Protein AF-K1S7E0-F1 (afdb_monomer_lite)

Structure (mmCIF, N/CA/C/O backbone):
data_AF-K1S7E0-F1
#
_entry.id   AF-K1S7E0-F1
#
loop_
_atom_site.group_PDB
_atom_site.id
_atom_site.type_symbol
_atom_site.label_atom_id
_atom_site.label_alt_id
_atom_site.label_comp_id
_atom_site.label_asym_id
_atom_site.label_entity_id
_atom_site.label_seq_id
_atom_site.pdbx_PDB_ins_code
_atom_site.Cartn_x
_atom_site.Cartn_y
_atom_site.Cartn_z
_atom_site.occupancy
_atom_site.B_iso_o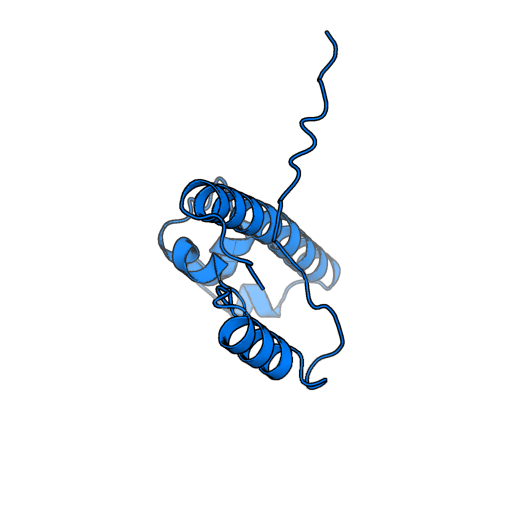r_equiv
_atom_site.auth_seq_id
_atom_site.auth_comp_id
_atom_site.auth_asym_id
_atom_site.auth_atom_id
_atom_site.pdbx_PDB_model_num
ATOM 1 N N . MET A 1 1 ? 26.955 -1.030 21.279 1.00 35.66 1 MET A N 1
ATOM 2 C CA . MET A 1 1 ? 25.746 -0.221 21.030 1.00 35.66 1 MET A CA 1
ATOM 3 C C . MET A 1 1 ? 24.668 -1.173 20.556 1.00 35.66 1 MET A C 1
ATOM 5 O O . MET A 1 1 ? 24.713 -1.609 19.414 1.00 35.66 1 MET A O 1
ATOM 9 N N . GLU A 1 2 ? 23.786 -1.600 21.455 1.00 41.00 2 GLU A N 1
ATOM 10 C CA . GLU A 1 2 ? 22.630 -2.420 21.086 1.00 41.00 2 GLU A CA 1
ATOM 11 C C . GLU A 1 2 ? 21.631 -1.544 20.330 1.00 41.00 2 GLU A C 1
ATOM 13 O O . GLU A 1 2 ? 21.032 -0.629 20.890 1.00 41.00 2 GLU A O 1
ATOM 18 N N . CYS A 1 3 ? 21.472 -1.813 19.036 1.00 39.66 3 CYS A N 1
ATOM 19 C CA . CYS A 1 3 ? 20.334 -1.332 18.268 1.00 39.66 3 CYS A CA 1
ATOM 20 C C . CYS A 1 3 ? 19.116 -2.135 18.739 1.00 39.66 3 CYS A C 1
ATOM 22 O O . CYS A 1 3 ? 18.847 -3.234 18.251 1.00 39.66 3 CYS A O 1
ATOM 24 N N . GLY A 1 4 ? 18.441 -1.638 19.777 1.00 46.78 4 GLY A N 1
ATOM 25 C CA . GLY A 1 4 ? 17.199 -2.226 20.259 1.00 46.78 4 GLY A CA 1
ATOM 26 C C . GLY A 1 4 ? 16.180 -2.234 19.125 1.00 46.78 4 GLY A C 1
ATOM 27 O O . GLY A 1 4 ? 15.751 -1.176 18.670 1.00 46.78 4 GLY A O 1
ATOM 28 N N . LYS A 1 5 ? 15.801 -3.426 18.650 1.00 50.62 5 LYS A N 1
ATOM 29 C CA . LYS A 1 5 ? 14.649 -3.596 17.760 1.00 50.62 5 LYS A CA 1
ATOM 30 C C . LYS A 1 5 ? 13.435 -2.989 18.461 1.00 50.62 5 LYS A C 1
ATOM 32 O O . LYS A 1 5 ? 12.934 -3.567 19.424 1.00 50.62 5 LYS A O 1
ATOM 37 N N . ILE A 1 6 ? 12.962 -1.838 17.993 1.00 50.41 6 ILE A N 1
ATOM 38 C CA . ILE A 1 6 ? 11.662 -1.311 18.403 1.00 50.41 6 ILE A CA 1
ATOM 39 C C . ILE A 1 6 ? 10.620 -2.282 17.846 1.00 50.41 6 ILE A C 1
ATOM 41 O O . ILE A 1 6 ? 10.315 -2.273 16.656 1.00 50.41 6 ILE A O 1
ATOM 45 N N . VAL A 1 7 ? 10.106 -3.165 18.698 1.00 54.47 7 VAL A N 1
ATOM 46 C CA . VAL A 1 7 ? 8.948 -3.995 18.366 1.00 54.47 7 VAL A CA 1
ATOM 47 C C . VAL A 1 7 ? 7.719 -3.123 18.580 1.00 54.47 7 VAL A C 1
ATOM 49 O O . VAL A 1 7 ? 7.225 -2.995 19.699 1.00 54.47 7 VAL A O 1
ATOM 52 N N . VAL A 1 8 ? 7.248 -2.479 17.513 1.00 60.41 8 VAL A N 1
ATOM 53 C CA . VAL A 1 8 ? 5.968 -1.765 17.540 1.00 60.41 8 VAL A CA 1
ATOM 54 C C . VAL A 1 8 ? 4.862 -2.814 17.661 1.00 60.41 8 VAL A C 1
ATOM 56 O O . VAL A 1 8 ? 4.652 -3.611 16.749 1.00 60.41 8 VAL A O 1
ATOM 59 N N . LYS A 1 9 ? 4.179 -2.852 18.808 1.00 68.94 9 LYS A N 1
ATOM 60 C CA . LYS A 1 9 ? 2.950 -3.632 18.981 1.00 68.94 9 LYS A CA 1
ATOM 61 C C . LYS A 1 9 ? 1.762 -2.737 18.664 1.00 68.94 9 LYS A C 1
ATOM 63 O O . LYS A 1 9 ? 1.505 -1.779 19.386 1.00 68.94 9 LYS A O 1
ATOM 68 N N . PHE A 1 10 ? 1.038 -3.073 17.607 1.00 79.50 10 PHE A N 1
ATOM 69 C CA . PHE A 1 10 ? -0.251 -2.466 17.319 1.00 79.50 10 PHE A CA 1
ATOM 70 C C . PHE A 1 10 ? -1.340 -3.214 18.089 1.00 79.50 10 PHE A C 1
ATOM 72 O O . PHE A 1 10 ? -1.641 -4.370 17.795 1.00 79.50 10 PHE A O 1
ATOM 79 N N . GLU A 1 11 ? -1.912 -2.573 19.105 1.00 81.25 11 GLU A N 1
ATOM 80 C CA . GLU A 1 11 ? -3.115 -3.084 19.757 1.00 81.25 11 GLU A CA 1
ATOM 81 C C . GLU A 1 11 ? -4.335 -2.744 18.896 1.00 81.25 11 GLU A C 1
ATOM 83 O O . GLU A 1 11 ? -4.446 -1.637 18.374 1.00 81.25 11 GLU A O 1
ATOM 88 N N . ASN A 1 12 ? -5.259 -3.698 18.758 1.00 86.81 12 ASN A N 1
ATOM 89 C CA . ASN A 1 12 ? -6.510 -3.539 18.011 1.00 86.81 12 ASN A CA 1
ATOM 90 C C . ASN A 1 12 ? -6.363 -3.284 16.497 1.00 86.81 12 ASN A C 1
ATOM 92 O O . ASN A 1 12 ? -7.324 -2.835 15.882 1.00 86.81 12 ASN A O 1
ATOM 96 N N . VAL A 1 13 ? -5.220 -3.602 15.886 1.00 89.75 13 VAL A N 1
ATOM 97 C CA . VAL A 1 13 ? -5.061 -3.636 14.421 1.00 89.75 13 VAL A CA 1
ATOM 98 C C . VAL A 1 13 ? -5.130 -5.084 13.950 1.00 89.75 13 VAL A C 1
ATOM 100 O O . VAL A 1 13 ? -4.431 -5.946 14.486 1.00 89.75 13 VAL A O 1
ATOM 103 N N . TYR A 1 14 ? -5.964 -5.359 12.953 1.00 89.25 14 TYR A N 1
ATOM 104 C CA . TYR A 1 14 ? -6.143 -6.691 12.388 1.00 89.25 14 TYR A CA 1
ATOM 105 C C . TYR A 1 14 ? -5.946 -6.644 10.876 1.00 89.25 14 TYR A C 1
ATOM 107 O O . TYR A 1 14 ? -6.414 -5.727 10.217 1.00 89.25 14 TYR A O 1
ATOM 115 N N . PHE A 1 15 ? -5.292 -7.668 10.330 1.00 89.38 15 PHE A N 1
ATOM 116 C CA . PHE A 1 15 ? -5.069 -7.811 8.893 1.00 89.38 15 PHE A CA 1
ATOM 117 C C . PHE A 1 15 ? -5.893 -8.988 8.369 1.00 89.38 15 PHE A C 1
ATOM 119 O O . PHE A 1 15 ? -5.753 -10.111 8.864 1.00 89.38 15 PHE A O 1
ATOM 126 N N . ILE A 1 16 ? -6.746 -8.746 7.371 1.00 89.94 16 ILE A N 1
ATOM 127 C CA . ILE A 1 16 ? -7.563 -9.783 6.725 1.00 89.94 16 ILE A CA 1
ATOM 128 C C . ILE A 1 16 ? -6.981 -10.107 5.348 1.00 89.94 16 ILE A C 1
ATOM 130 O O . ILE A 1 16 ? -7.231 -9.418 4.362 1.00 89.94 16 ILE A O 1
ATOM 134 N N . ASN A 1 17 ? -6.236 -11.210 5.281 1.00 89.19 17 ASN A N 1
ATOM 135 C CA . ASN A 1 17 ? -5.556 -11.660 4.067 1.00 89.19 17 ASN A CA 1
ATOM 136 C C . ASN A 1 17 ? -6.314 -12.803 3.378 1.00 89.19 17 ASN A C 1
ATOM 138 O O . ASN A 1 17 ? -7.004 -13.595 4.018 1.00 89.19 17 ASN A O 1
ATOM 142 N N . GLY A 1 18 ? -6.163 -12.913 2.058 1.00 89.06 18 GLY A N 1
ATOM 143 C CA . GLY A 1 18 ? -6.767 -13.980 1.256 1.00 89.06 18 GLY A CA 1
ATOM 144 C C . GLY A 1 18 ? -6.854 -13.615 -0.225 1.00 89.06 18 GLY A C 1
ATOM 145 O O . GLY A 1 18 ? -6.550 -12.489 -0.622 1.00 89.06 18 GLY A O 1
ATOM 146 N N . THR A 1 19 ? -7.300 -14.559 -1.050 1.00 90.06 19 THR A N 1
ATOM 147 C CA . THR A 1 19 ? -7.386 -14.379 -2.506 1.00 90.06 19 THR A CA 1
ATOM 148 C C . THR A 1 19 ? -8.389 -13.293 -2.904 1.00 90.06 19 THR A C 1
ATOM 150 O O . THR A 1 19 ? -9.303 -12.937 -2.148 1.00 90.06 19 THR A O 1
ATOM 153 N N . ALA A 1 20 ? -8.209 -12.710 -4.092 1.00 87.44 20 ALA A N 1
ATOM 154 C CA . ALA A 1 20 ? -9.173 -11.772 -4.665 1.00 87.44 20 ALA A CA 1
ATOM 155 C C . ALA A 1 20 ? -10.571 -12.413 -4.756 1.00 87.44 20 ALA A C 1
ATOM 157 O O . ALA A 1 20 ? -10.694 -13.624 -4.925 1.00 87.44 20 ALA A O 1
ATOM 158 N N . TYR A 1 21 ? -11.621 -11.600 -4.607 1.00 86.50 21 TYR A N 1
ATOM 159 C CA . TYR A 1 21 ? -13.029 -12.034 -4.654 1.00 86.50 21 TYR A CA 1
ATOM 160 C C . TYR A 1 21 ? -13.474 -13.049 -3.582 1.00 86.50 21 TYR A C 1
ATOM 162 O O . TYR A 1 21 ? -14.589 -13.553 -3.638 1.00 86.50 21 TYR A O 1
ATOM 170 N N . ALA A 1 22 ? -12.670 -13.280 -2.539 1.00 93.44 22 ALA A N 1
ATOM 171 C CA . ALA A 1 22 ? -13.033 -14.138 -1.404 1.00 93.44 22 ALA A CA 1
ATOM 172 C C . ALA A 1 22 ? -13.890 -13.444 -0.315 1.00 93.44 22 ALA A C 1
ATOM 174 O O . ALA A 1 22 ? -13.976 -13.935 0.806 1.00 93.44 22 ALA A O 1
ATOM 175 N N . GLY A 1 23 ? -14.485 -12.275 -0.593 1.00 93.06 23 GLY A N 1
ATOM 176 C CA . GLY A 1 23 ? -15.351 -11.561 0.364 1.00 93.06 23 GLY A CA 1
ATOM 177 C C . GLY A 1 23 ? -14.632 -10.795 1.487 1.00 93.06 23 GLY A C 1
ATOM 178 O O . GLY A 1 23 ? -15.266 -10.411 2.467 1.00 93.06 23 GLY A O 1
ATOM 179 N N . LYS A 1 24 ? -13.321 -10.541 1.357 1.00 93.75 24 LYS A N 1
ATOM 180 C CA . LYS A 1 24 ? -12.506 -9.843 2.376 1.00 93.75 24 LYS A CA 1
ATOM 181 C C . LYS A 1 24 ? -13.034 -8.448 2.708 1.00 93.75 24 LYS A C 1
ATOM 183 O O . LYS A 1 24 ? -13.308 -8.168 3.868 1.00 93.75 24 LYS A O 1
ATOM 188 N N . SER A 1 25 ? -13.247 -7.609 1.697 1.00 92.00 25 SER A N 1
ATOM 189 C CA . SER A 1 25 ? -13.701 -6.225 1.878 1.00 92.00 25 SER A CA 1
ATOM 190 C C . SER A 1 25 ? -15.115 -6.182 2.487 1.00 92.00 25 SER A C 1
ATOM 192 O O . SER A 1 25 ? -15.411 -5.327 3.315 1.00 92.00 25 SER A O 1
ATOM 194 N N . THR A 1 26 ? -15.971 -7.166 2.174 1.00 94.50 26 THR A N 1
ATOM 195 C CA . THR A 1 26 ? -17.269 -7.356 2.848 1.00 94.50 26 THR A CA 1
ATOM 196 C C . THR A 1 26 ? -17.095 -7.699 4.329 1.00 94.50 26 THR A C 1
ATOM 198 O O . THR A 1 26 ? -17.762 -7.109 5.173 1.00 94.50 26 THR A O 1
ATOM 201 N N . MET A 1 27 ? -16.189 -8.624 4.660 1.00 94.38 27 MET A N 1
ATOM 202 C CA . MET A 1 27 ? -15.907 -9.002 6.047 1.00 94.38 27 MET A CA 1
ATOM 203 C C . MET A 1 27 ? -15.360 -7.822 6.862 1.00 94.38 27 MET A C 1
ATOM 205 O O . MET A 1 27 ? -15.842 -7.583 7.966 1.00 94.38 27 MET A O 1
ATOM 209 N N . VAL A 1 28 ? -14.402 -7.066 6.312 1.00 94.25 28 VAL A N 1
ATOM 210 C CA . VAL A 1 28 ? -13.837 -5.857 6.940 1.00 94.25 28 VAL A CA 1
ATOM 211 C C . VAL A 1 28 ? -14.948 -4.869 7.300 1.00 94.25 28 VAL A C 1
ATOM 213 O O . VAL A 1 28 ? -15.055 -4.473 8.459 1.00 94.25 28 VAL A O 1
ATOM 216 N N . LYS A 1 29 ? -15.832 -4.545 6.345 1.00 94.50 29 LYS A N 1
ATOM 217 C CA . LYS A 1 29 ? -16.950 -3.607 6.552 1.00 94.50 29 LYS A CA 1
ATOM 218 C C . LYS A 1 29 ? -17.899 -4.069 7.655 1.00 94.50 29 LYS A C 1
ATOM 220 O O . LYS A 1 29 ? -18.166 -3.319 8.589 1.00 94.50 29 LYS A O 1
ATOM 225 N N . LEU A 1 30 ? -18.332 -5.329 7.607 1.00 95.38 30 LEU A N 1
ATOM 226 C CA . LEU A 1 30 ? -19.242 -5.888 8.612 1.00 95.38 30 LEU A CA 1
ATOM 227 C C . LEU A 1 30 ? -18.617 -5.937 10.014 1.00 95.38 30 LEU A C 1
ATOM 229 O O . LEU A 1 30 ? -19.304 -5.714 11.011 1.00 95.38 30 LEU A O 1
ATOM 233 N N . LEU A 1 31 ? -17.320 -6.237 10.118 1.00 94.38 31 LEU A N 1
ATOM 234 C CA . LEU A 1 31 ? -16.609 -6.229 11.397 1.00 94.38 31 LEU A CA 1
ATOM 235 C C . LEU A 1 31 ? -16.432 -4.804 11.935 1.00 94.38 31 LEU A C 1
ATOM 237 O O . LEU A 1 31 ? -16.600 -4.598 13.139 1.00 94.38 31 LEU A O 1
ATOM 241 N N . ALA A 1 32 ? -16.136 -3.834 11.068 1.00 93.94 32 ALA A N 1
ATOM 242 C CA . ALA A 1 32 ? -16.026 -2.431 11.447 1.00 93.94 32 ALA A CA 1
ATOM 243 C C . ALA A 1 32 ? -17.367 -1.910 11.979 1.00 93.94 32 ALA A C 1
ATOM 245 O O . ALA A 1 32 ? -17.419 -1.392 13.091 1.00 93.94 32 ALA A O 1
ATOM 246 N N . GLU A 1 33 ? -18.468 -2.161 11.268 1.00 95.12 33 GLU A N 1
ATOM 247 C CA . GLU A 1 33 ? -19.818 -1.793 11.712 1.00 95.12 33 GLU A CA 1
ATOM 248 C C . GLU A 1 33 ? -20.194 -2.457 13.045 1.00 95.12 33 GLU A C 1
ATOM 250 O O . GLU A 1 33 ? -20.654 -1.793 13.973 1.00 95.12 33 GLU A O 1
ATOM 255 N N . LYS A 1 34 ? -19.961 -3.770 13.179 1.00 95.50 34 LYS A N 1
ATOM 256 C CA . LYS A 1 34 ? -20.351 -4.537 14.372 1.00 95.50 34 LYS A CA 1
ATOM 257 C C . LYS A 1 34 ? -19.607 -4.117 15.640 1.00 95.50 34 LYS A C 1
ATOM 259 O O . LYS A 1 34 ? -20.164 -4.226 16.732 1.00 95.50 34 LYS A O 1
ATOM 264 N N . TYR A 1 35 ? -18.342 -3.720 15.518 1.00 93.00 35 TYR A N 1
ATOM 265 C CA . TYR A 1 35 ? -17.471 -3.435 16.662 1.00 93.00 35 TYR A CA 1
ATOM 266 C C . TYR A 1 35 ? -17.104 -1.953 16.810 1.00 93.00 35 TYR A C 1
ATOM 268 O O . TYR A 1 35 ? -16.185 -1.654 17.572 1.00 93.00 35 TYR A O 1
ATOM 276 N N . ASP A 1 36 ? -17.798 -1.050 16.105 1.00 91.38 36 ASP A N 1
ATOM 277 C CA . ASP A 1 36 ? -17.463 0.382 16.028 1.00 91.38 36 ASP A CA 1
ATOM 278 C C . ASP A 1 36 ? -15.978 0.615 15.660 1.00 91.38 36 ASP A C 1
ATOM 280 O O . ASP A 1 36 ? -15.271 1.455 16.225 1.00 91.38 36 ASP A O 1
ATOM 284 N N . GLY A 1 37 ? -15.486 -0.216 14.738 1.00 90.75 37 GLY A N 1
ATOM 285 C CA . GLY A 1 37 ? -14.136 -0.181 14.193 1.00 90.75 37 GLY A CA 1
ATOM 286 C C . GLY A 1 37 ? -13.999 0.763 13.000 1.00 90.75 37 GLY A C 1
ATOM 287 O O . GLY A 1 37 ? -14.968 1.325 12.498 1.00 90.75 37 GLY A O 1
ATOM 288 N N . ILE A 1 38 ? -12.764 0.932 12.543 1.00 90.81 38 ILE A N 1
ATOM 289 C CA . ILE A 1 38 ? -12.396 1.720 11.370 1.00 90.81 38 ILE A CA 1
ATOM 290 C C . ILE A 1 38 ? -11.929 0.741 10.299 1.00 90.81 38 ILE A C 1
ATOM 292 O O . ILE A 1 38 ? -10.945 0.035 10.508 1.00 90.81 38 ILE A O 1
ATOM 296 N N . ALA A 1 39 ? -12.638 0.708 9.173 1.00 92.38 39 ALA A N 1
ATOM 297 C CA . ALA A 1 39 ? -12.163 0.045 7.968 1.00 92.38 39 ALA A CA 1
ATOM 298 C C . ALA A 1 39 ? -11.121 0.946 7.293 1.00 92.38 39 ALA A C 1
ATOM 300 O O . ALA A 1 39 ? -11.423 2.093 6.957 1.00 92.38 39 ALA A O 1
ATOM 301 N N . CYS A 1 40 ? -9.901 0.444 7.118 1.00 89.06 40 CYS A N 1
ATOM 302 C CA . CYS A 1 40 ? -8.858 1.136 6.365 1.00 89.06 40 CYS A CA 1
ATOM 303 C C . CYS A 1 40 ? -9.182 1.174 4.864 1.00 89.06 40 CYS A C 1
ATOM 305 O O . CYS A 1 40 ? -8.820 2.143 4.206 1.00 89.06 40 CYS A O 1
ATOM 307 N N . GLU A 1 41 ? -9.932 0.183 4.364 1.00 86.12 41 GLU A N 1
ATOM 308 C CA . GLU A 1 41 ? -10.195 -0.060 2.935 1.00 86.12 41 GLU A CA 1
ATOM 309 C C . GLU A 1 41 ? -8.910 -0.402 2.148 1.00 86.12 41 GLU A C 1
ATOM 311 O O . GLU A 1 41 ? -7.822 -0.541 2.705 1.00 86.12 41 GLU A O 1
ATOM 316 N N . GLU A 1 42 ? -9.045 -0.643 0.845 1.00 84.88 42 GLU A N 1
ATOM 317 C CA . GLU A 1 42 ? -7.926 -1.016 -0.027 1.00 84.88 42 GLU A CA 1
ATOM 318 C C . GLU A 1 42 ? -7.061 0.210 -0.371 1.00 84.88 42 GLU A C 1
ATOM 320 O O . GLU A 1 42 ? -7.586 1.305 -0.564 1.00 84.88 42 GLU A O 1
ATOM 325 N N . ASN A 1 43 ? -5.739 0.017 -0.465 1.00 86.88 43 ASN A N 1
ATOM 326 C CA . ASN A 1 43 ? -4.752 1.035 -0.860 1.00 86.88 43 ASN A CA 1
ATOM 327 C C . ASN A 1 43 ? -4.865 2.373 -0.100 1.00 86.88 43 ASN A C 1
ATOM 329 O O . ASN A 1 43 ? -4.713 3.454 -0.666 1.00 86.88 43 ASN A O 1
ATOM 333 N N . TYR A 1 44 ? -5.125 2.336 1.206 1.00 89.44 44 TYR A N 1
ATOM 334 C CA . TYR A 1 44 ? -5.329 3.540 2.021 1.00 89.44 44 TYR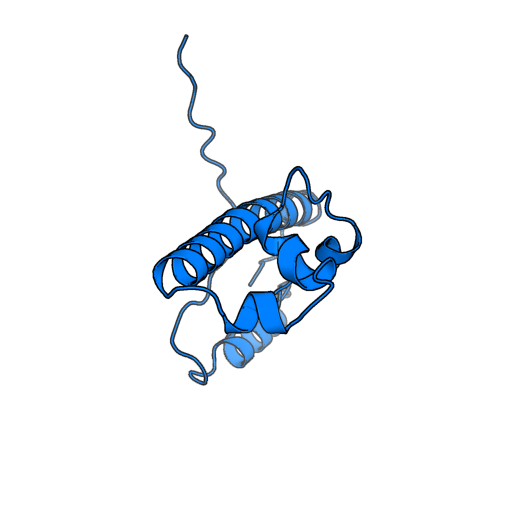 A CA 1
ATOM 335 C C . TYR A 1 44 ? -4.113 4.480 2.090 1.00 89.44 44 TYR A C 1
ATOM 337 O O . TYR A 1 44 ? -4.253 5.648 2.466 1.00 89.44 44 TYR A O 1
ATOM 345 N N . GLN A 1 45 ? -2.925 3.996 1.728 1.00 91.12 45 GLN A N 1
ATOM 346 C CA . GLN A 1 45 ? -1.712 4.787 1.539 1.00 91.12 45 GLN A CA 1
ATOM 347 C C . GLN A 1 45 ? -1.763 5.718 0.319 1.00 91.12 45 GLN A C 1
ATOM 349 O O . GLN A 1 45 ? -1.054 6.724 0.322 1.00 91.12 45 GLN A O 1
ATOM 354 N N . ASP A 1 46 ? -2.630 5.465 -0.670 1.00 90.94 46 ASP A N 1
ATOM 355 C CA . ASP A 1 46 ? -2.729 6.265 -1.903 1.00 90.94 46 ASP A CA 1
ATOM 356 C C . ASP A 1 46 ? -3.061 7.734 -1.619 1.00 90.94 46 ASP A C 1
ATOM 358 O O . ASP A 1 46 ? -2.652 8.628 -2.357 1.00 90.94 46 ASP A O 1
ATOM 362 N N . ARG A 1 47 ? -3.711 8.017 -0.482 1.00 90.00 47 ARG A N 1
ATOM 363 C CA . ARG A 1 47 ? -3.972 9.386 -0.004 1.00 90.00 47 ARG A CA 1
ATOM 364 C C . ARG A 1 47 ? -2.704 10.226 0.209 1.00 90.00 47 ARG A C 1
ATOM 366 O O . ARG A 1 47 ? -2.803 11.441 0.339 1.00 90.00 47 ARG A O 1
ATOM 373 N N . LEU A 1 48 ? -1.536 9.588 0.319 1.00 92.44 48 LEU A N 1
ATOM 374 C CA . LEU A 1 48 ? -0.240 10.249 0.478 1.00 92.44 48 LEU A CA 1
ATOM 375 C C . LEU A 1 48 ? 0.507 10.409 -0.854 1.00 92.44 48 LEU A C 1
ATOM 377 O O . LEU A 1 48 ? 1.401 11.248 -0.930 1.00 92.44 48 LEU A O 1
ATOM 381 N N . LEU A 1 49 ? 0.134 9.646 -1.891 1.00 91.56 49 LEU A N 1
ATOM 382 C CA . LEU A 1 49 ? 0.893 9.476 -3.136 1.00 91.56 49 LEU A CA 1
ATOM 383 C C . LEU A 1 49 ? 1.197 10.799 -3.850 1.00 91.56 49 LEU A C 1
ATOM 385 O O . LEU A 1 49 ? 2.303 10.995 -4.354 1.00 91.56 49 LEU A O 1
ATOM 389 N N . GLU A 1 50 ? 0.237 11.724 -3.867 1.00 92.44 50 GLU A N 1
ATOM 390 C CA . GLU A 1 50 ? 0.379 13.030 -4.523 1.00 92.44 50 GLU A CA 1
ATOM 391 C C . GLU A 1 50 ? 1.552 13.845 -3.954 1.00 92.44 50 GLU A C 1
ATOM 393 O O . GLU A 1 50 ? 2.250 14.520 -4.703 1.00 92.44 50 GLU A O 1
ATOM 398 N N . ASN A 1 51 ? 1.827 13.719 -2.652 1.00 93.81 51 ASN A N 1
ATOM 399 C CA . ASN A 1 51 ? 2.799 14.549 -1.937 1.00 93.81 51 ASN A CA 1
ATOM 400 C C . ASN A 1 51 ? 4.122 13.830 -1.616 1.00 93.81 51 ASN A C 1
ATOM 402 O O . ASN A 1 51 ? 4.958 14.389 -0.908 1.00 93.81 51 ASN A O 1
ATOM 406 N N . LEU A 1 52 ? 4.323 12.597 -2.095 1.00 95.75 52 LEU A N 1
ATOM 407 C CA . LEU A 1 52 ? 5.559 11.850 -1.839 1.00 95.75 52 LEU A CA 1
ATOM 408 C C . LEU A 1 52 ? 6.758 12.455 -2.581 1.00 95.75 52 LEU A C 1
ATOM 410 O O . LEU A 1 52 ? 6.666 12.771 -3.772 1.00 95.75 52 LEU A O 1
ATOM 414 N N . ASP A 1 53 ? 7.901 12.538 -1.900 1.00 96.06 53 ASP A N 1
ATOM 415 C CA . ASP A 1 53 ? 9.181 12.860 -2.532 1.00 96.06 53 ASP A CA 1
ATOM 416 C C . ASP A 1 53 ? 9.693 11.645 -3.319 1.00 96.06 53 ASP A C 1
ATOM 418 O O . ASP A 1 53 ? 9.938 10.577 -2.760 1.00 96.06 53 ASP A O 1
ATOM 422 N N . THR A 1 54 ? 9.905 11.820 -4.622 1.00 96.38 54 THR A N 1
ATOM 423 C CA . THR A 1 54 ? 10.439 10.792 -5.529 1.00 96.38 54 THR A CA 1
ATOM 424 C C . THR A 1 54 ? 11.844 10.333 -5.160 1.00 96.38 54 THR A C 1
ATOM 426 O O . THR A 1 54 ? 12.246 9.233 -5.528 1.00 96.38 54 THR A O 1
ATOM 429 N N . LYS A 1 55 ? 12.609 11.139 -4.418 1.00 96.69 55 LYS A N 1
ATOM 430 C CA . LYS A 1 55 ? 13.916 10.709 -3.907 1.00 96.69 55 LYS A CA 1
ATOM 431 C C . LYS A 1 55 ? 13.791 9.697 -2.773 1.00 96.69 55 LYS A C 1
ATOM 433 O O . LYS A 1 55 ? 14.678 8.861 -2.625 1.00 96.69 55 LYS A O 1
ATOM 438 N N . GLU A 1 56 ? 12.721 9.781 -1.986 1.00 96.25 56 GLU A N 1
ATOM 439 C CA . GLU A 1 56 ? 12.470 8.885 -0.855 1.00 96.25 56 GLU A CA 1
ATOM 440 C C . GLU A 1 56 ? 11.621 7.670 -1.255 1.00 96.25 56 GLU A C 1
ATOM 442 O O . GLU A 1 56 ? 11.882 6.568 -0.778 1.00 96.25 56 GLU A O 1
ATOM 447 N N . PHE A 1 57 ? 10.658 7.856 -2.166 1.00 97.25 57 PHE A N 1
ATOM 448 C CA . PHE A 1 57 ? 9.708 6.829 -2.616 1.00 97.25 57 PHE A CA 1
ATOM 449 C C . PHE A 1 57 ? 9.719 6.634 -4.145 1.00 97.25 57 PHE A C 1
ATOM 451 O O . PHE A 1 57 ? 8.684 6.794 -4.799 1.00 97.25 57 PHE A O 1
ATOM 458 N N . PRO A 1 58 ? 10.879 6.322 -4.753 1.00 97.00 58 PRO A N 1
ATOM 459 C CA . PRO A 1 58 ? 11.029 6.282 -6.207 1.00 97.00 58 PRO A CA 1
ATOM 460 C C . PRO A 1 58 ? 10.145 5.238 -6.900 1.00 97.00 58 PRO A C 1
ATOM 462 O O . PRO A 1 58 ? 9.812 5.412 -8.071 1.00 97.00 58 PRO A O 1
ATOM 465 N N . ASN A 1 59 ? 9.771 4.140 -6.230 1.00 97.25 59 ASN A N 1
ATOM 466 C CA . ASN A 1 59 ? 8.960 3.097 -6.860 1.00 97.25 59 ASN A CA 1
ATOM 467 C C . ASN A 1 59 ? 7.472 3.461 -6.868 1.00 97.25 59 ASN A C 1
ATOM 469 O O . ASN A 1 59 ? 6.810 3.265 -7.891 1.00 97.25 59 ASN A O 1
ATOM 473 N N . LEU A 1 60 ? 6.956 4.015 -5.767 1.00 95.75 60 LEU A N 1
ATOM 474 C CA . LEU A 1 60 ? 5.578 4.500 -5.678 1.00 95.75 60 LEU A CA 1
ATOM 475 C C . LEU A 1 60 ? 5.335 5.690 -6.597 1.00 95.75 60 LEU A C 1
ATOM 477 O O . LEU A 1 60 ? 4.308 5.744 -7.273 1.00 95.75 60 LEU A O 1
ATOM 481 N N . THR A 1 61 ? 6.284 6.622 -6.673 1.00 96.81 61 THR A N 1
ATOM 482 C CA . THR A 1 61 ? 6.125 7.813 -7.514 1.00 96.81 61 THR A CA 1
ATOM 483 C C . THR A 1 61 ? 6.469 7.573 -8.980 1.00 96.81 61 THR A C 1
ATOM 485 O O . THR A 1 61 ? 6.155 8.422 -9.812 1.00 96.81 61 THR A O 1
ATOM 488 N N . TYR A 1 62 ? 7.029 6.409 -9.337 1.00 95.38 62 TYR A N 1
ATOM 489 C CA . TYR A 1 62 ? 7.418 6.100 -10.715 1.00 95.38 62 TYR A CA 1
ATOM 490 C C . TYR A 1 62 ? 6.285 6.348 -11.719 1.00 95.38 62 TYR A C 1
ATOM 492 O O . TYR A 1 62 ? 6.491 7.039 -12.709 1.00 95.38 62 TYR A O 1
ATOM 500 N N . THR A 1 63 ? 5.088 5.797 -11.477 1.00 92.25 63 THR A N 1
ATOM 501 C CA . THR A 1 63 ? 3.961 5.934 -12.423 1.00 92.25 63 THR A CA 1
ATOM 502 C C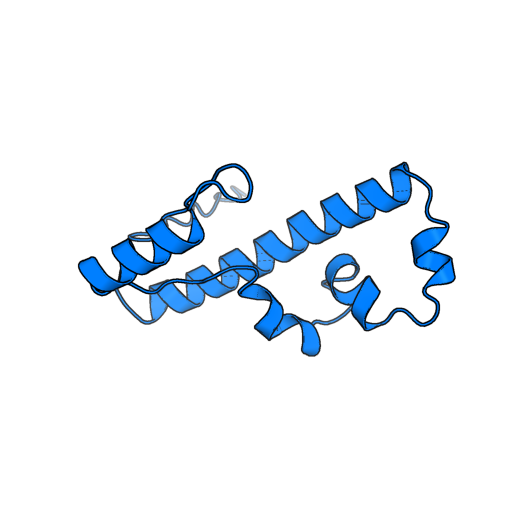 . THR A 1 63 ? 3.335 7.325 -12.399 1.00 92.25 63 THR A C 1
ATOM 504 O O . THR A 1 63 ? 2.843 7.776 -13.429 1.00 92.25 63 THR A O 1
ATOM 507 N N . ARG A 1 64 ? 3.391 8.021 -11.254 1.00 93.81 64 ARG A N 1
ATOM 508 C CA . ARG A 1 64 ? 2.941 9.413 -11.105 1.00 93.81 64 ARG A CA 1
ATOM 509 C C . ARG A 1 64 ? 3.776 10.356 -11.972 1.00 93.81 64 ARG A C 1
ATOM 511 O O . ARG A 1 64 ? 3.224 11.239 -12.620 1.00 93.81 64 ARG A O 1
ATOM 518 N N . ASP A 1 65 ? 5.088 10.140 -11.992 1.00 93.81 65 ASP A N 1
ATOM 519 C CA . ASP A 1 65 ? 6.047 11.015 -12.671 1.00 93.81 65 ASP A CA 1
ATOM 520 C C . ASP A 1 65 ? 6.403 10.516 -14.089 1.00 93.81 65 ASP A C 1
ATOM 522 O O . ASP A 1 65 ? 7.177 11.159 -14.807 1.00 93.81 65 ASP A O 1
ATOM 526 N N . LEU A 1 66 ? 5.836 9.379 -14.510 1.00 94.81 66 LEU A N 1
ATOM 527 C CA . LEU A 1 66 ? 6.118 8.737 -15.790 1.00 94.81 66 LEU A CA 1
ATOM 528 C C . LEU A 1 66 ? 5.713 9.628 -16.966 1.00 94.81 66 LEU A C 1
ATOM 530 O O . LEU A 1 66 ? 4.552 10.000 -17.116 1.00 94.81 66 LEU A O 1
ATOM 534 N N . GLN A 1 67 ? 6.674 9.919 -17.842 1.00 94.25 67 GLN A N 1
ATOM 535 C CA . GLN A 1 67 ? 6.437 10.737 -19.035 1.00 94.25 67 GLN A CA 1
ATOM 536 C C . GLN A 1 67 ? 6.019 9.899 -20.251 1.00 94.25 67 GLN A C 1
ATOM 538 O O . GLN A 1 67 ? 5.251 10.373 -21.087 1.00 94.25 67 GLN A O 1
ATOM 543 N N . ASP A 1 68 ? 6.501 8.655 -20.349 1.00 94.69 68 ASP A N 1
ATOM 544 C CA . ASP A 1 68 ? 6.201 7.746 -21.458 1.00 94.69 68 ASP A CA 1
ATOM 545 C C . ASP A 1 68 ? 5.835 6.342 -20.957 1.00 94.69 68 ASP A C 1
ATOM 547 O O . ASP A 1 68 ? 6.657 5.597 -20.424 1.00 94.69 68 ASP A O 1
ATOM 551 N N . TRP A 1 69 ? 4.591 5.934 -21.210 1.00 95.00 69 TRP A N 1
ATOM 552 C CA . TRP A 1 69 ? 4.110 4.580 -20.923 1.00 95.00 69 TRP A CA 1
ATOM 553 C C . TRP A 1 69 ? 4.870 3.492 -21.691 1.00 95.00 69 TRP A C 1
ATOM 555 O O . TRP A 1 69 ? 4.923 2.346 -21.240 1.00 95.00 69 TRP A O 1
ATOM 565 N N . GLY A 1 70 ? 5.496 3.835 -22.819 1.00 95.94 70 GLY A N 1
ATOM 566 C CA . GLY A 1 70 ? 6.376 2.944 -23.565 1.00 95.94 70 GLY A CA 1
ATOM 567 C C . GLY A 1 70 ? 7.572 2.457 -22.744 1.00 95.94 70 GLY A C 1
ATOM 568 O O . GLY A 1 70 ? 7.959 1.297 -22.889 1.00 95.94 70 GLY A O 1
ATOM 569 N N . GLU A 1 71 ? 8.117 3.284 -21.846 1.00 93.00 71 GLU A N 1
ATOM 570 C CA . GLU A 1 71 ? 9.181 2.870 -20.920 1.00 93.00 71 GLU A CA 1
ATOM 571 C C . GLU A 1 71 ? 8.683 1.813 -19.936 1.00 93.00 71 GLU A C 1
ATOM 573 O O . GLU A 1 71 ? 9.392 0.852 -19.639 1.00 93.00 71 GLU A O 1
ATOM 578 N N . PHE A 1 72 ? 7.437 1.942 -19.471 1.00 94.75 72 PHE A N 1
ATOM 579 C CA . PHE A 1 72 ? 6.857 0.961 -18.565 1.00 94.75 72 PHE A CA 1
ATOM 580 C C . PHE A 1 72 ? 6.624 -0.387 -19.237 1.00 94.75 72 PHE A C 1
ATOM 582 O O . PHE A 1 72 ? 7.032 -1.415 -18.700 1.00 94.75 72 PHE A O 1
ATOM 589 N N . VAL A 1 73 ? 6.025 -0.375 -20.428 1.00 94.94 73 VAL A N 1
ATOM 590 C CA . VAL A 1 73 ? 5.686 -1.595 -21.175 1.00 94.94 73 VAL A CA 1
ATOM 591 C C . VAL A 1 73 ? 6.931 -2.367 -21.628 1.00 94.94 73 VAL A C 1
ATOM 593 O O . VAL A 1 73 ? 6.875 -3.586 -21.757 1.00 94.94 73 VAL A O 1
ATOM 596 N N . ARG A 1 74 ? 8.054 -1.682 -21.877 1.00 95.56 74 ARG A N 1
ATOM 597 C CA . ARG A 1 74 ? 9.293 -2.302 -22.381 1.00 95.56 74 ARG A CA 1
ATOM 598 C C . ARG A 1 74 ? 10.216 -2.860 -21.297 1.00 95.56 74 ARG A C 1
ATOM 600 O O . ARG A 1 74 ? 11.253 -3.414 -21.658 1.00 95.56 74 ARG A O 1
ATOM 607 N N . ARG A 1 75 ? 9.872 -2.724 -20.012 1.00 96.06 75 ARG A N 1
ATOM 608 C CA . ARG A 1 75 ? 10.665 -3.306 -18.922 1.00 96.06 75 ARG A CA 1
ATOM 609 C C . ARG A 1 75 ? 10.889 -4.796 -19.132 1.00 96.06 75 ARG A C 1
ATOM 611 O O . ARG A 1 75 ? 9.985 -5.540 -19.514 1.00 96.06 75 ARG A O 1
ATOM 618 N N . THR A 1 76 ? 12.093 -5.233 -18.804 1.00 97.81 76 THR A N 1
ATOM 619 C CA . THR A 1 76 ?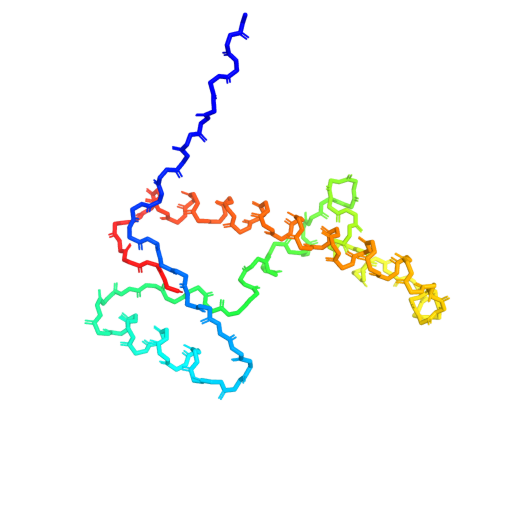 12.379 -6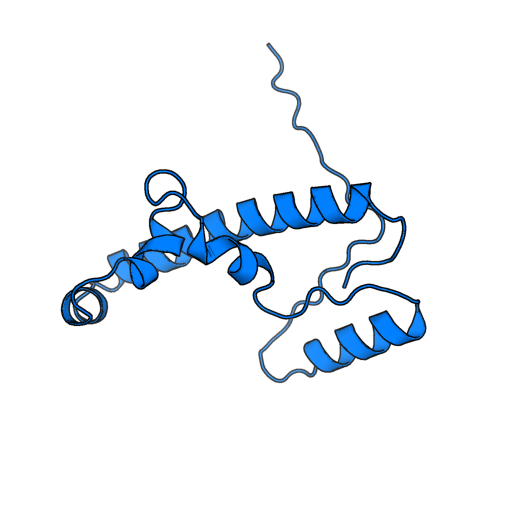.653 -18.641 1.00 97.81 76 THR A CA 1
ATOM 620 C C . THR A 1 76 ? 11.583 -7.225 -17.459 1.00 97.81 76 THR A C 1
ATOM 622 O O . THR A 1 76 ? 11.209 -6.480 -16.545 1.00 97.81 76 THR A O 1
ATOM 625 N N . PRO A 1 77 ? 11.326 -8.546 -17.435 1.00 97.94 77 PRO A N 1
ATOM 626 C CA . PRO A 1 77 ? 10.693 -9.194 -16.288 1.00 97.94 77 PRO A CA 1
ATOM 627 C C . PRO A 1 77 ? 11.381 -8.869 -14.953 1.00 97.94 77 PRO A C 1
ATOM 629 O O . PRO A 1 77 ? 10.690 -8.561 -13.986 1.00 97.94 77 PRO A O 1
ATOM 632 N N . ASP A 1 78 ? 12.717 -8.839 -14.928 1.00 98.31 78 ASP A N 1
ATOM 633 C CA . ASP A 1 78 ? 13.506 -8.550 -13.724 1.00 98.31 78 ASP A CA 1
ATOM 634 C C . ASP A 1 78 ? 13.326 -7.098 -13.248 1.00 98.31 78 ASP A C 1
ATOM 636 O O . ASP A 1 78 ? 13.165 -6.844 -12.055 1.00 98.31 78 ASP A O 1
ATOM 640 N N . GLU A 1 79 ? 13.306 -6.123 -14.166 1.00 97.31 79 GLU A N 1
ATOM 641 C CA . GLU A 1 79 ? 13.045 -4.714 -13.828 1.00 97.31 79 GLU A CA 1
ATOM 642 C C . GLU A 1 79 ? 11.621 -4.507 -13.311 1.00 97.31 79 GLU A C 1
ATOM 644 O O . GLU A 1 79 ? 11.397 -3.710 -12.396 1.00 97.31 79 GLU A O 1
ATOM 649 N N . TYR A 1 80 ? 10.650 -5.213 -13.894 1.00 96.75 80 TYR A N 1
ATOM 650 C CA . TYR A 1 80 ? 9.268 -5.166 -13.436 1.00 96.75 80 TYR A CA 1
ATOM 651 C C . TYR A 1 80 ? 9.122 -5.790 -12.045 1.00 96.75 80 TYR A C 1
ATOM 653 O O . TYR A 1 80 ? 8.510 -5.188 -11.164 1.00 96.75 80 TYR A O 1
ATOM 661 N N . GLU A 1 81 ? 9.729 -6.955 -11.809 1.00 97.94 81 GLU A N 1
ATOM 662 C CA . GLU A 1 81 ? 9.744 -7.600 -10.495 1.00 97.94 81 GLU A CA 1
ATOM 663 C C . GLU A 1 81 ? 10.436 -6.722 -9.443 1.00 97.94 81 GLU A C 1
ATOM 665 O O . GLU A 1 81 ? 9.918 -6.552 -8.336 1.00 97.94 81 GLU A O 1
ATOM 670 N N . ALA A 1 82 ? 11.577 -6.117 -9.783 1.00 98.00 82 ALA A N 1
ATOM 671 C CA . ALA A 1 82 ? 12.275 -5.190 -8.899 1.00 98.00 82 ALA A CA 1
ATOM 672 C C . ALA A 1 82 ? 11.388 -3.995 -8.521 1.00 98.00 82 ALA A C 1
ATOM 674 O O . ALA A 1 82 ? 11.330 -3.633 -7.343 1.00 98.00 82 ALA A O 1
ATOM 675 N N . TRP A 1 83 ? 10.653 -3.433 -9.486 1.00 97.31 83 TRP A N 1
ATOM 676 C CA . TRP A 1 83 ? 9.700 -2.351 -9.240 1.00 97.31 83 TRP A CA 1
ATOM 677 C C . TRP A 1 83 ? 8.535 -2.797 -8.344 1.00 97.31 83 TRP A C 1
ATOM 679 O O . TRP A 1 83 ? 8.263 -2.133 -7.347 1.00 97.31 83 TRP A O 1
ATOM 689 N N . VAL A 1 84 ? 7.901 -3.946 -8.608 1.00 96.94 84 VAL A N 1
ATOM 690 C CA . VAL A 1 84 ? 6.811 -4.490 -7.767 1.00 96.94 84 VAL A CA 1
ATOM 691 C C . VAL A 1 84 ? 7.278 -4.722 -6.325 1.00 96.94 84 VAL A C 1
ATOM 693 O O . VAL A 1 84 ? 6.597 -4.350 -5.363 1.00 96.94 84 VAL A O 1
ATOM 696 N N . ASN A 1 85 ? 8.469 -5.297 -6.155 1.00 97.88 85 ASN A N 1
ATOM 697 C CA . ASN A 1 85 ? 9.069 -5.516 -4.842 1.00 97.88 85 ASN A CA 1
ATOM 698 C C . ASN A 1 85 ? 9.427 -4.194 -4.144 1.00 97.88 85 ASN A C 1
ATOM 700 O O . ASN A 1 85 ? 9.294 -4.085 -2.923 1.00 97.88 85 ASN A O 1
ATOM 704 N N . GLY A 1 86 ? 9.870 -3.188 -4.902 1.00 97.81 86 GLY A N 1
ATOM 705 C CA . GLY A 1 86 ? 10.125 -1.831 -4.418 1.00 97.81 86 GLY A CA 1
ATOM 706 C C . GLY A 1 86 ? 8.852 -1.141 -3.928 1.00 97.81 86 GLY A C 1
ATOM 707 O O . GLY A 1 86 ? 8.804 -0.714 -2.776 1.00 97.81 86 GLY A O 1
ATOM 708 N N . VAL A 1 87 ? 7.797 -1.138 -4.750 1.00 96.38 87 VAL A N 1
ATOM 709 C CA . VAL A 1 87 ? 6.457 -0.633 -4.399 1.00 96.38 87 VAL A CA 1
ATOM 710 C C . VAL A 1 87 ? 5.952 -1.296 -3.120 1.00 96.38 87 VAL A C 1
ATOM 712 O O . VAL A 1 87 ? 5.514 -0.606 -2.209 1.00 96.38 87 VAL A O 1
ATOM 715 N N . THR A 1 88 ? 6.077 -2.621 -2.999 1.00 95.19 88 THR A N 1
ATOM 716 C CA . THR A 1 88 ? 5.629 -3.360 -1.804 1.00 95.19 88 THR A CA 1
ATOM 717 C C . THR A 1 88 ? 6.329 -2.871 -0.531 1.00 95.19 88 THR A C 1
ATOM 719 O O . THR A 1 88 ? 5.686 -2.661 0.501 1.00 95.19 88 THR A O 1
ATOM 722 N N . LYS A 1 89 ? 7.651 -2.661 -0.588 1.00 96.19 89 LYS A N 1
ATOM 723 C CA . LYS A 1 89 ? 8.433 -2.162 0.554 1.00 96.19 89 LYS A CA 1
ATOM 724 C C . LYS A 1 89 ? 8.053 -0.730 0.915 1.00 96.19 89 LYS A C 1
ATOM 726 O O . LYS A 1 89 ? 7.866 -0.435 2.091 1.00 96.19 89 LYS A O 1
ATOM 731 N N . GLU A 1 90 ? 7.929 0.136 -0.082 1.00 96.75 90 GLU A N 1
ATOM 732 C CA . GLU A 1 90 ? 7.570 1.541 0.106 1.00 96.75 90 GLU A CA 1
ATOM 733 C C . GLU A 1 90 ? 6.136 1.703 0.640 1.00 96.75 90 GLU A C 1
ATOM 735 O O . GLU A 1 90 ? 5.937 2.436 1.609 1.00 96.75 90 GLU A O 1
ATOM 740 N N . CYS A 1 91 ? 5.162 0.946 0.112 1.00 95.00 91 CYS A N 1
ATOM 741 C CA . CYS A 1 91 ? 3.803 0.862 0.664 1.00 95.00 91 CYS A CA 1
ATOM 742 C C . CYS A 1 91 ? 3.839 0.486 2.143 1.00 95.00 91 CYS A C 1
ATOM 744 O O . CYS A 1 91 ? 3.246 1.179 2.961 1.00 95.00 91 CYS A O 1
ATOM 746 N N . THR A 1 92 ? 4.589 -0.564 2.496 1.00 92.50 92 THR A N 1
ATOM 747 C CA . THR A 1 92 ? 4.675 -1.054 3.881 1.00 92.50 92 THR A CA 1
ATOM 748 C C . THR A 1 92 ? 5.139 0.048 4.842 1.00 92.50 92 THR A C 1
ATOM 750 O O . THR A 1 92 ? 4.632 0.152 5.959 1.00 92.50 92 THR A O 1
ATOM 753 N N . VAL A 1 93 ? 6.088 0.894 4.423 1.00 93.31 93 VAL A N 1
ATOM 754 C CA . VAL A 1 93 ? 6.551 2.035 5.231 1.00 93.31 93 VAL A CA 1
ATOM 755 C C . VAL A 1 93 ? 5.406 3.017 5.481 1.00 93.31 93 VAL A C 1
ATOM 757 O O . VAL A 1 93 ? 5.134 3.352 6.634 1.00 93.31 93 VAL A O 1
ATOM 760 N N . LEU A 1 94 ? 4.702 3.437 4.427 1.00 94.31 94 LEU A N 1
ATOM 761 C CA . LEU A 1 94 ? 3.585 4.381 4.540 1.00 94.31 94 LEU A CA 1
ATOM 762 C C . LEU A 1 94 ? 2.424 3.807 5.355 1.00 94.31 94 LEU A C 1
ATOM 764 O O . LEU A 1 94 ? 1.868 4.490 6.214 1.00 94.31 94 LEU A O 1
ATOM 768 N N . GLU A 1 95 ? 2.081 2.544 5.125 1.00 91.50 95 GLU A N 1
ATOM 769 C CA . GLU A 1 95 ? 1.034 1.828 5.846 1.00 91.50 95 GLU A CA 1
ATOM 770 C C . GLU A 1 95 ? 1.320 1.781 7.352 1.00 91.50 95 GLU A C 1
ATOM 772 O O . GLU A 1 95 ? 0.429 2.057 8.156 1.00 91.50 95 GLU A O 1
ATOM 777 N N . ILE A 1 96 ? 2.568 1.501 7.746 1.00 89.69 96 ILE A N 1
ATOM 778 C CA . ILE A 1 96 ? 2.993 1.497 9.151 1.00 89.69 96 ILE A CA 1
ATOM 779 C C . ILE A 1 96 ? 2.887 2.895 9.769 1.00 89.69 96 ILE A C 1
ATOM 781 O O . ILE A 1 96 ? 2.413 3.014 10.900 1.00 89.69 96 ILE A O 1
ATOM 785 N N . GLU A 1 97 ? 3.308 3.949 9.066 1.00 89.81 97 GLU A N 1
ATOM 786 C CA . GLU A 1 97 ? 3.203 5.324 9.574 1.00 89.81 97 GLU A CA 1
ATOM 787 C C . GLU A 1 97 ? 1.742 5.765 9.734 1.00 89.81 97 GLU A C 1
ATOM 789 O O . GLU A 1 97 ? 1.374 6.344 10.758 1.00 89.81 97 GLU A O 1
ATOM 794 N N . ILE A 1 98 ? 0.876 5.401 8.785 1.00 90.19 98 ILE A N 1
ATOM 795 C CA . ILE A 1 98 ? -0.569 5.625 8.891 1.00 90.19 98 ILE A CA 1
ATOM 796 C C . ILE A 1 98 ? -1.142 4.897 10.107 1.00 90.19 98 ILE A C 1
ATOM 798 O O . ILE A 1 98 ? -1.895 5.493 10.876 1.00 90.19 98 ILE A O 1
ATOM 802 N N . LE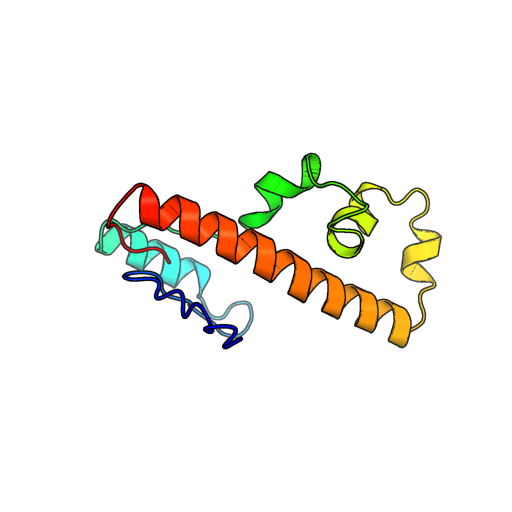U A 1 99 ? -0.785 3.628 10.312 1.00 88.31 99 LEU A N 1
ATOM 803 C CA . LEU A 1 99 ? -1.270 2.860 11.455 1.00 88.31 99 LEU A CA 1
ATOM 804 C C . LEU A 1 99 ? -0.781 3.449 12.782 1.00 88.31 99 LEU A C 1
ATOM 806 O O . LEU A 1 99 ? -1.576 3.545 13.713 1.00 88.31 99 LEU A O 1
ATOM 810 N N . LYS A 1 100 ? 0.479 3.899 12.876 1.00 87.62 100 LYS A N 1
ATOM 811 C CA . LYS A 1 100 ? 1.018 4.587 14.067 1.00 87.62 100 LYS A CA 1
ATOM 812 C C . LYS A 1 100 ? 0.226 5.851 14.398 1.00 87.62 100 LYS A C 1
ATOM 814 O O . LYS A 1 100 ? -0.137 6.060 15.556 1.00 87.62 100 LYS A O 1
ATOM 819 N N . ASP A 1 101 ? -0.058 6.670 13.390 1.00 87.12 101 ASP A N 1
ATOM 820 C CA . ASP A 1 101 ? -0.870 7.874 13.548 1.00 87.12 101 ASP A CA 1
ATOM 821 C C . ASP A 1 101 ? -2.294 7.529 14.005 1.00 87.12 101 ASP A C 1
ATOM 823 O O . ASP A 1 101 ? -2.780 8.085 14.990 1.00 87.12 101 ASP A O 1
ATOM 827 N N . LEU A 1 102 ? -2.937 6.549 13.368 1.00 84.62 102 LEU A N 1
ATOM 828 C CA . LEU A 1 102 ? -4.285 6.111 13.720 1.00 84.62 102 LEU A CA 1
ATOM 829 C C . LEU A 1 102 ? -4.367 5.614 15.169 1.00 84.62 102 LEU A C 1
ATOM 831 O O . LEU A 1 102 ? -5.144 6.165 15.953 1.00 84.62 102 LEU A O 1
ATOM 835 N N . VAL A 1 103 ? -3.525 4.652 15.571 1.00 85.06 103 VAL A N 1
ATOM 836 C CA . VAL A 1 103 ? -3.554 4.105 16.943 1.00 85.06 103 VAL A CA 1
ATOM 837 C C . VAL A 1 103 ? -3.256 5.161 18.012 1.00 85.06 103 VAL A C 1
ATOM 839 O O . VAL A 1 103 ? -3.717 5.024 19.144 1.00 85.06 103 VAL A O 1
ATOM 842 N N . SER A 1 104 ? -2.535 6.236 17.669 1.00 84.44 104 SER A N 1
ATOM 843 C CA . SER A 1 104 ? -2.293 7.356 18.586 1.00 84.44 104 SER A CA 1
ATOM 844 C C . SER A 1 104 ? -3.544 8.205 18.857 1.00 84.44 104 SER A C 1
ATOM 846 O O . SER A 1 104 ? -3.657 8.818 19.918 1.00 84.44 104 SER A O 1
ATOM 848 N N . ARG A 1 105 ? -4.504 8.226 17.921 1.00 82.75 105 ARG A N 1
ATOM 849 C CA . ARG A 1 105 ? -5.689 9.099 17.960 1.00 82.75 105 ARG A CA 1
ATOM 850 C C . ARG A 1 105 ? -6.893 8.449 18.630 1.00 82.75 105 ARG A C 1
ATOM 852 O O . ARG A 1 105 ? -7.732 9.153 19.189 1.00 82.75 105 ARG A O 1
ATOM 859 N N . THR A 1 106 ? -7.022 7.123 18.564 1.00 78.00 106 THR A N 1
ATOM 860 C CA . THR A 1 106 ? -8.148 6.407 19.175 1.00 78.00 106 THR A CA 1
ATOM 861 C C . THR A 1 106 ? -7.834 4.943 19.486 1.00 78.00 106 THR A C 1
ATOM 863 O O . THR A 1 106 ? -7.000 4.312 18.842 1.00 78.00 106 THR A O 1
ATOM 866 N N . LYS A 1 107 ? -8.548 4.394 20.478 1.00 79.19 107 LYS A N 1
ATOM 867 C CA . LYS A 1 107 ? -8.476 2.986 20.907 1.00 79.19 107 LYS A CA 1
ATOM 868 C C . LYS A 1 107 ? -9.423 2.056 20.132 1.00 79.19 107 LYS A C 1
ATOM 870 O O . LYS A 1 107 ? -9.625 0.917 20.552 1.00 79.19 107 LYS A O 1
ATOM 875 N N . LYS A 1 108 ? -10.047 2.541 19.050 1.00 83.00 108 LYS A N 1
ATOM 876 C CA . LYS A 1 108 ? -10.916 1.730 18.181 1.00 83.00 108 LYS A CA 1
ATOM 877 C C . LYS A 1 108 ? -10.138 0.586 17.522 1.00 83.00 108 LYS A C 1
ATOM 879 O O . LYS A 1 108 ? -8.912 0.595 17.479 1.00 83.00 108 LYS A O 1
ATOM 884 N N . LYS A 1 109 ? -10.877 -0.408 17.023 1.00 79.31 109 LYS A N 1
ATOM 885 C CA . LYS A 1 109 ? -10.314 -1.501 16.222 1.00 79.31 109 LYS A CA 1
ATOM 886 C C . LYS A 1 109 ? -10.119 -1.046 14.779 1.00 79.31 109 LYS A C 1
ATOM 888 O O . LYS A 1 109 ? -11.044 -0.466 14.224 1.00 79.31 109 LYS A O 1
ATOM 893 N N . TYR A 1 110 ? -8.963 -1.330 14.193 1.00 79.19 110 TYR A N 1
ATOM 894 C CA . TYR A 1 110 ? -8.622 -1.036 12.801 1.00 79.19 110 TYR A CA 1
ATOM 895 C C . TYR A 1 110 ? -8.587 -2.338 12.004 1.00 79.19 110 TYR A C 1
ATOM 897 O O . TYR A 1 110 ? -7.979 -3.314 12.459 1.00 79.19 110 TYR A O 1
ATOM 905 N N . LEU A 1 111 ? -9.287 -2.352 10.872 1.00 77.62 111 LEU A N 1
ATOM 906 C CA . LEU A 1 111 ? -9.575 -3.529 10.049 1.00 77.62 111 LEU A CA 1
ATOM 907 C C . LEU A 1 111 ? -9.263 -3.274 8.575 1.00 77.62 111 LEU A C 1
ATOM 909 O O . LEU A 1 111 ? -9.523 -2.139 8.112 1.00 77.62 111 LEU A O 1
#

Sequence (111 aa):
MECGKIVVKFENVYFINGTAYAGKSTMVKLLAEKYDGIACEENYQDRLLENLDTKEFPNLTYTRDLQDWGEFVRRTPDEYEAWVNGVTKECTVLEIEILKDLVSRTKKKYL

Radius of gyration: 17.22 Å; chains: 1; bounding box: 46×29×45 Å

pLDDT: mean 88.45, std 12.8, range [35.66, 98.31]

Organism: NCBI:txid408170

Secondary structure (DSSP, 8-state):
----------TTB------TTSSHHHHHHHHHHHHT-B---TTGGGGGGGG--TTT-HHHHHHHH-S-HHHHHT--HHHHHHHHHHHHHHHHHHHHHHHHHHHHH--S-B-

Foldseek 3Di:
DDPPPPPDDQDQEDDQDDDPPPCRQVVLVVVCVVQVADECDPPVLVVCLVPDDCVVQVLSCVVVPPPDCVVVVPDDPVRVVVSVVSNVVSSVVSVVVVSVVVSVVDPHHYD